Protein AF-A0A5K1AR58-F1 (afdb_monomer)

Solvent-accessible surface area (backbone atoms only — not comparable to full-atom values): 3890 Å² total; per-resid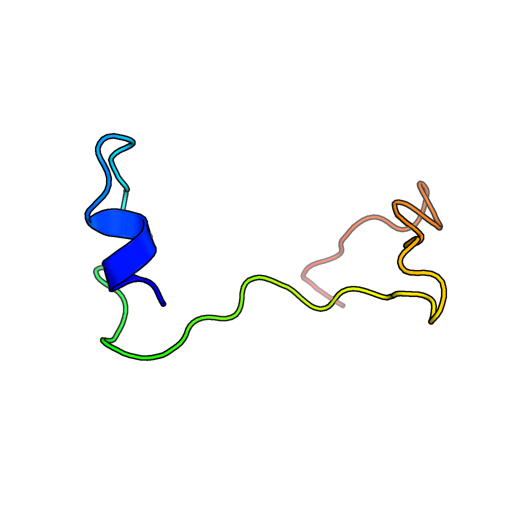ue (Å²): 87,59,66,76,60,44,75,41,96,83,55,72,79,69,58,96,91,42,81,76,74,100,53,83,61,89,87,80,86,78,70,70,46,98,87,74,52,61,78,73,80,92,53,86,83,68,69,92,62,94,88,115

Structure (mmCIF, N/CA/C/O backbone):
data_AF-A0A5K1AR58-F1
#
_entry.id   AF-A0A5K1AR58-F1
#
loop_
_atom_site.group_PDB
_atom_site.id
_atom_site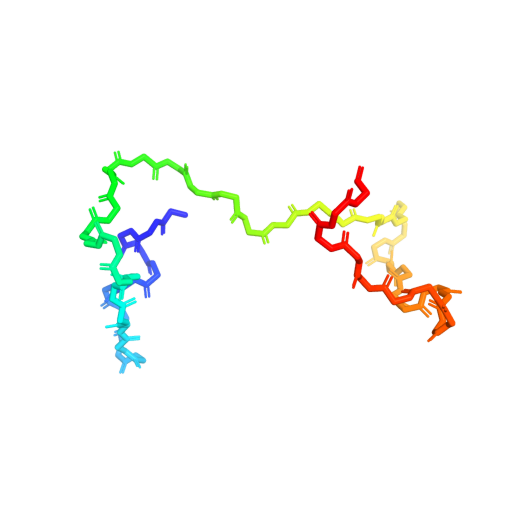.type_symbol
_atom_site.label_atom_id
_atom_site.label_alt_id
_atom_site.label_comp_id
_atom_site.label_asym_id
_atom_site.label_entity_id
_atom_site.label_seq_id
_atom_site.pdbx_PDB_ins_code
_atom_site.Cartn_x
_atom_site.Cartn_y
_atom_site.Cartn_z
_atom_site.occupancy
_atom_site.B_iso_or_equiv
_atom_site.auth_seq_id
_atom_site.auth_comp_id
_atom_site.auth_asym_id
_atom_site.auth_atom_id
_atom_site.pdbx_PDB_model_num
ATOM 1 N N . TRP A 1 1 ? -8.203 -0.682 1.348 1.00 96.94 1 TRP A N 1
ATOM 2 C CA . TRP A 1 1 ? -9.346 -0.289 2.194 1.00 96.94 1 TRP A CA 1
ATOM 3 C C . TRP A 1 1 ? -8.981 -0.493 3.662 1.00 96.94 1 TRP A C 1
ATOM 5 O O . TRP A 1 1 ? -8.723 -1.637 4.035 1.00 96.94 1 TRP A O 1
ATOM 15 N N . PRO A 1 2 ? -8.918 0.570 4.486 1.00 96.62 2 PRO A N 1
ATOM 16 C CA . PRO A 1 2 ? -8.486 0.473 5.885 1.00 96.62 2 PRO A CA 1
ATOM 17 C C . PRO A 1 2 ? -9.337 -0.474 6.742 1.00 96.62 2 PRO A C 1
ATOM 19 O O . PRO A 1 2 ? -8.795 -1.184 7.583 1.00 96.62 2 PRO A O 1
ATOM 22 N N . GLY A 1 3 ? -10.652 -0.544 6.496 1.00 95.50 3 GLY A N 1
ATOM 23 C CA . GLY A 1 3 ? -11.549 -1.436 7.240 1.00 95.50 3 GLY A CA 1
ATOM 24 C C . GLY A 1 3 ? -11.166 -2.913 7.106 1.00 95.50 3 GLY A C 1
ATOM 25 O O . GLY A 1 3 ? -10.975 -3.585 8.112 1.00 95.50 3 GLY A O 1
ATOM 26 N N . SER A 1 4 ? -10.949 -3.391 5.876 1.00 96.62 4 SER A N 1
ATOM 27 C CA . SER A 1 4 ? -10.546 -4.785 5.611 1.00 96.62 4 SER A CA 1
ATOM 28 C C . SER A 1 4 ? -9.123 -5.098 6.067 1.00 96.62 4 SER A C 1
ATOM 30 O O . SER A 1 4 ? -8.790 -6.256 6.275 1.00 96.62 4 SER A O 1
ATOM 32 N N . TYR A 1 5 ? -8.261 -4.088 6.205 1.00 96.88 5 TYR A N 1
ATOM 33 C CA . TYR A 1 5 ? -6.938 -4.288 6.796 1.00 96.88 5 TYR A CA 1
ATOM 34 C C . TYR A 1 5 ? -7.047 -4.519 8.313 1.00 96.88 5 TYR A C 1
ATOM 36 O O . TYR A 1 5 ? -6.395 -5.405 8.869 1.00 96.88 5 TYR A O 1
ATOM 44 N N . CYS A 1 6 ? -7.903 -3.737 8.975 1.00 96.75 6 CYS A N 1
ATOM 45 C CA . CYS A 1 6 ? -8.043 -3.711 10.427 1.00 96.75 6 CYS A CA 1
ATOM 46 C C . CYS A 1 6 ? -8.975 -4.777 11.026 1.00 96.75 6 CYS A C 1
ATOM 48 O O . CYS A 1 6 ? -8.861 -5.027 12.223 1.00 96.75 6 CYS A O 1
ATOM 50 N N . ASP A 1 7 ? -9.872 -5.407 10.258 1.00 96.00 7 ASP A N 1
ATOM 51 C CA . ASP A 1 7 ? -10.788 -6.439 10.796 1.00 96.00 7 ASP A CA 1
ATOM 52 C C . ASP A 1 7 ? -10.155 -7.835 10.955 1.00 96.00 7 ASP A C 1
ATOM 54 O O . ASP A 1 7 ? -10.784 -8.773 11.447 1.00 96.00 7 ASP A O 1
ATOM 58 N N . THR A 1 8 ? -8.886 -7.978 10.567 1.00 96.44 8 THR A N 1
ATOM 59 C CA . THR A 1 8 ? -8.188 -9.261 10.595 1.00 96.44 8 THR A CA 1
ATOM 60 C C . THR A 1 8 ? -7.665 -9.609 11.992 1.00 96.44 8 THR A C 1
ATOM 62 O O . THR A 1 8 ? -7.427 -8.752 12.844 1.00 96.44 8 THR A O 1
ATOM 65 N N . ARG A 1 9 ? -7.345 -10.892 12.212 1.00 96.94 9 ARG A N 1
ATOM 66 C CA . ARG A 1 9 ? -6.698 -11.361 13.455 1.00 96.94 9 ARG A CA 1
ATOM 67 C C . ARG A 1 9 ? -5.292 -10.794 13.687 1.00 96.94 9 ARG A C 1
ATOM 69 O O . ARG A 1 9 ? -4.736 -11.015 14.757 1.00 96.94 9 ARG A O 1
ATOM 76 N N . ARG A 1 10 ? -4.696 -10.106 12.703 1.00 95.19 10 ARG A N 1
ATOM 77 C CA . ARG A 1 10 ? -3.368 -9.490 12.856 1.00 95.19 10 ARG A CA 1
ATOM 78 C C . ARG A 1 10 ? -3.400 -8.259 13.766 1.00 95.19 10 ARG A C 1
ATOM 80 O O . ARG A 1 10 ? -2.352 -7.869 14.268 1.00 95.19 10 ARG A O 1
ATOM 87 N N . GLY A 1 11 ? -4.584 -7.684 13.997 1.00 91.81 11 GLY A N 1
ATOM 88 C CA . GLY A 1 11 ? -4.726 -6.402 14.675 1.00 91.81 11 GLY A CA 1
ATOM 89 C C . GLY A 1 11 ? -4.183 -5.246 13.831 1.00 91.81 11 GLY A C 1
ATOM 90 O O . GLY A 1 11 ? -3.467 -5.435 12.846 1.00 91.81 11 GLY A O 1
ATOM 91 N N . CYS A 1 12 ? -4.541 -4.021 14.205 1.00 96.25 12 CYS A N 1
ATOM 92 C CA . CYS A 1 12 ? -4.013 -2.817 13.578 1.00 96.25 12 CYS A CA 1
ATOM 93 C C . CYS A 1 12 ? -3.931 -1.674 14.594 1.00 96.25 12 CYS A C 1
ATOM 95 O O . CYS A 1 12 ? -4.646 -1.663 15.597 1.00 96.25 12 CYS A O 1
ATOM 97 N N . CYS A 1 13 ? -3.079 -0.694 14.302 1.00 97.38 13 CYS A N 1
ATOM 98 C CA . CYS A 1 13 ? -2.968 0.541 15.067 1.00 97.38 13 CYS A CA 1
ATOM 99 C C . CYS A 1 13 ? -3.350 1.721 14.177 1.00 97.38 13 CYS A C 1
ATOM 101 O O . CYS A 1 13 ? -2.952 1.777 13.012 1.00 97.38 13 CYS A O 1
ATOM 103 N N . TYR A 1 14 ? -4.085 2.684 14.730 1.00 97.00 14 TYR A N 1
ATOM 104 C CA . TYR A 1 14 ? -4.313 3.945 14.035 1.00 97.00 14 TYR A CA 1
ATOM 105 C C . TYR A 1 14 ? -3.065 4.838 14.084 1.00 97.00 14 TYR A C 1
ATOM 107 O O . TYR A 1 14 ? -2.284 4.755 15.039 1.00 97.00 14 TYR A O 1
ATOM 115 N N . PRO A 1 15 ? -2.875 5.717 13.084 1.00 97.56 15 PRO A N 1
ATOM 116 C CA . PRO A 1 15 ? -1.857 6.758 13.138 1.00 97.56 15 PRO A CA 1
ATOM 117 C C . PRO A 1 15 ? -2.027 7.675 14.356 1.00 97.56 15 PRO A C 1
ATOM 119 O O . PRO A 1 15 ? -3.114 7.804 14.922 1.00 97.56 15 PRO A O 1
ATOM 122 N N . ARG 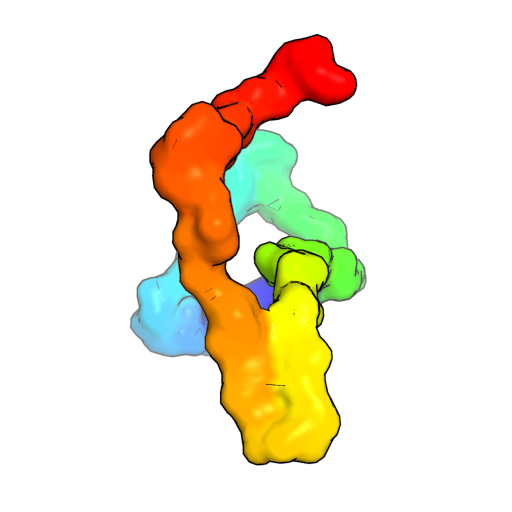A 1 16 ? -0.964 8.407 14.712 1.00 98.00 16 ARG A N 1
ATOM 123 C CA . ARG A 1 16 ? -1.006 9.406 15.801 1.00 98.00 16 ARG A CA 1
ATOM 124 C C . ARG A 1 16 ? -1.995 10.548 15.539 1.00 98.00 16 ARG A C 1
ATOM 126 O O . ARG A 1 16 ? -2.400 11.220 16.478 1.00 98.00 16 ARG A O 1
ATOM 133 N N . THR A 1 17 ? -2.379 10.753 14.282 1.00 97.81 17 THR A N 1
ATOM 134 C CA . THR A 1 17 ? -3.390 11.727 13.851 1.00 97.81 17 THR A CA 1
ATOM 135 C C . THR A 1 17 ? -4.830 11.239 14.054 1.00 97.81 17 THR A C 1
ATOM 137 O O . THR A 1 17 ? -5.761 12.002 13.821 1.00 97.81 17 THR A O 1
ATOM 140 N N . GLY A 1 18 ? -5.028 10.000 14.521 1.00 97.44 18 GLY A N 1
ATOM 141 C CA . GLY A 1 18 ? -6.335 9.433 14.845 1.00 97.44 18 GLY A CA 1
ATOM 142 C C . GLY A 1 18 ? -6.849 8.428 13.813 1.00 97.44 18 GLY A C 1
ATOM 143 O O . GLY A 1 18 ? -6.125 7.976 12.924 1.00 97.44 18 GLY A O 1
ATOM 144 N N . LYS A 1 19 ? -8.121 8.039 13.967 1.00 97.12 19 LYS A N 1
ATOM 145 C CA . LYS A 1 19 ? -8.787 7.083 13.075 1.00 97.12 19 LYS A CA 1
ATOM 146 C C . LYS A 1 19 ? -8.893 7.678 11.658 1.00 97.12 19 LYS A C 1
ATOM 148 O O . LYS A 1 19 ? -9.442 8.771 11.526 1.00 97.12 19 LYS A O 1
ATOM 153 N N . PRO A 1 20 ? -8.432 6.972 10.609 1.00 96.50 20 PRO A N 1
ATOM 154 C CA . PRO A 1 20 ? -8.585 7.428 9.230 1.00 96.50 20 PRO A CA 1
ATOM 155 C C . PRO A 1 20 ? -10.055 7.595 8.825 1.00 96.50 20 PRO A C 1
ATOM 157 O O . PRO A 1 20 ? -10.941 6.935 9.378 1.00 96.50 20 PRO A O 1
ATOM 160 N N . ALA A 1 21 ? -10.306 8.432 7.817 1.00 97.56 21 ALA A N 1
ATOM 161 C CA . ALA A 1 21 ? -11.612 8.502 7.172 1.00 97.56 21 ALA A CA 1
ATOM 162 C C . ALA A 1 21 ? -12.007 7.131 6.592 1.00 97.56 21 ALA A C 1
ATOM 164 O O . ALA A 1 21 ? -11.149 6.318 6.237 1.00 97.56 21 ALA A O 1
ATOM 165 N N . ALA A 1 22 ? -13.312 6.871 6.495 1.00 97.00 22 ALA A N 1
ATOM 166 C CA . ALA A 1 22 ? -13.848 5.659 5.879 1.00 97.00 22 ALA A CA 1
ATOM 167 C C . ALA A 1 22 ? -13.801 5.766 4.344 1.00 97.00 22 ALA A C 1
ATOM 169 O O . ALA A 1 22 ? -14.835 5.780 3.684 1.00 97.00 22 ALA A O 1
ATOM 170 N N . ASP A 1 23 ? -12.588 5.872 3.806 1.00 98.25 23 ASP A N 1
ATOM 171 C CA . ASP A 1 23 ? -12.296 6.001 2.381 1.00 98.25 23 ASP A CA 1
ATOM 172 C C . ASP A 1 23 ? -11.075 5.137 1.998 1.00 98.25 23 ASP A C 1
ATOM 174 O O . ASP A 1 23 ? -10.381 4.573 2.858 1.00 98.25 23 ASP A O 1
ATOM 178 N N . PHE A 1 24 ? -10.811 4.982 0.702 1.00 98.00 24 PHE A N 1
ATOM 179 C CA . PHE A 1 24 ? -9.627 4.295 0.206 1.00 98.00 24 PHE A CA 1
ATOM 180 C C . PHE A 1 24 ? -8.347 5.034 0.605 1.00 98.00 24 PHE A C 1
ATOM 182 O O . PHE A 1 24 ? -8.235 6.252 0.525 1.00 98.00 24 PHE A O 1
ATOM 189 N N . SER A 1 25 ? -7.346 4.257 1.016 1.00 97.25 25 SER A N 1
ATOM 190 C CA . SER A 1 25 ? -6.013 4.740 1.355 1.00 97.25 25 SER A CA 1
ATOM 191 C C . SER A 1 25 ? -4.997 4.246 0.333 1.00 97.25 25 SER A C 1
ATOM 193 O O . SER A 1 25 ? -5.093 3.113 -0.149 1.00 97.25 25 SER A O 1
ATOM 195 N N . ILE A 1 26 ? -3.988 5.068 0.062 1.00 98.31 26 ILE A N 1
ATOM 196 C CA . ILE A 1 26 ? -2.849 4.696 -0.779 1.00 98.31 26 ILE A CA 1
ATOM 197 C C . ILE A 1 26 ? -2.014 3.642 -0.038 1.00 98.31 26 ILE A C 1
ATOM 199 O O . ILE A 1 26 ? -1.662 3.836 1.124 1.00 98.31 26 ILE A O 1
ATOM 203 N N . HIS A 1 27 ? -1.711 2.525 -0.705 1.00 98.00 27 HIS A N 1
ATOM 204 C CA . HIS A 1 27 ? -0.710 1.555 -0.241 1.00 98.00 27 HIS A CA 1
ATOM 205 C C . HIS A 1 27 ? 0.639 1.856 -0.902 1.00 98.00 27 HIS A C 1
ATOM 207 O O . HIS A 1 27 ? 1.645 2.010 -0.218 1.00 98.00 27 HIS A O 1
ATOM 213 N N . GLY A 1 28 ? 0.65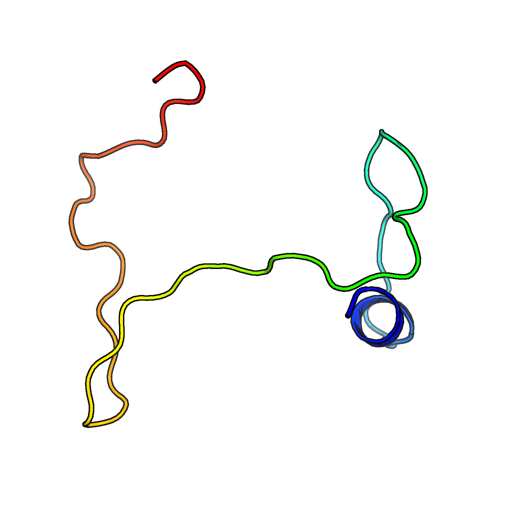5 2.011 -2.224 1.00 97.88 28 GLY A N 1
ATOM 214 C CA . GLY A 1 28 ? 1.861 2.365 -2.956 1.00 97.88 28 GLY A CA 1
ATOM 215 C C . GLY A 1 28 ? 1.595 2.590 -4.435 1.00 97.88 28 GLY A C 1
ATOM 216 O O . GLY A 1 28 ? 0.486 2.370 -4.925 1.00 97.88 28 GLY A O 1
ATOM 217 N N . LEU A 1 29 ? 2.645 3.029 -5.120 1.00 98.25 29 LEU A N 1
ATOM 218 C CA . LEU A 1 29 ? 2.750 3.083 -6.570 1.00 98.25 29 LEU A CA 1
ATOM 219 C C . LEU A 1 29 ? 3.924 2.183 -6.958 1.00 98.25 29 LEU A C 1
ATOM 221 O O . LEU A 1 29 ? 5.045 2.417 -6.508 1.00 98.25 29 LEU A O 1
ATOM 225 N N . TRP A 1 30 ? 3.664 1.142 -7.745 1.00 98.31 30 TRP A N 1
ATOM 226 C CA . TRP A 1 30 ? 4.650 0.101 -8.037 1.00 98.31 30 TRP A CA 1
ATOM 227 C C . TRP A 1 30 ? 4.886 -0.014 -9.544 1.00 98.31 30 TRP A C 1
ATOM 229 O O . TRP A 1 30 ? 3.931 -0.290 -10.275 1.00 98.31 30 TRP A O 1
ATOM 239 N N . PRO A 1 31 ? 6.131 0.171 -10.023 1.00 98.31 31 PRO A N 1
ATOM 240 C CA . PRO A 1 31 ? 6.511 -0.228 -11.372 1.00 98.31 31 PRO A CA 1
ATOM 241 C C . PRO A 1 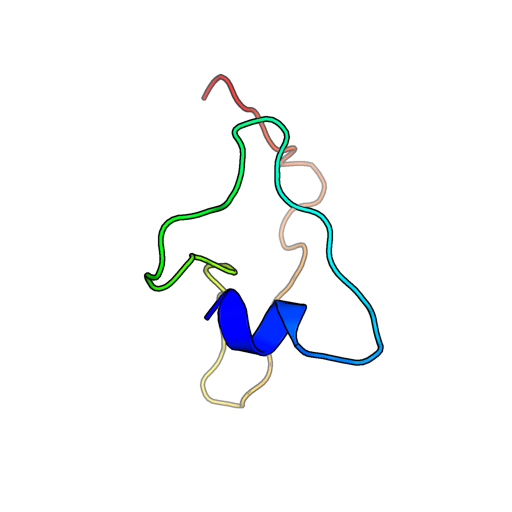31 ? 6.312 -1.735 -11.550 1.00 98.31 31 PRO A C 1
ATOM 243 O O . PRO A 1 31 ? 6.583 -2.510 -10.634 1.00 98.31 31 PRO A O 1
ATOM 246 N N . ASN A 1 32 ? 5.838 -2.150 -12.719 1.00 98.62 32 ASN A N 1
ATOM 247 C CA . ASN A 1 32 ? 5.552 -3.548 -13.017 1.00 98.62 32 ASN A CA 1
ATOM 248 C C . ASN A 1 32 ? 5.765 -3.814 -14.512 1.00 98.62 32 ASN A C 1
ATOM 250 O O . ASN A 1 32 ? 5.645 -2.884 -15.316 1.00 98.62 32 ASN A O 1
ATOM 254 N N . TYR A 1 33 ? 6.088 -5.052 -14.868 1.00 98.50 33 TYR A N 1
ATOM 255 C CA . TYR A 1 33 ? 6.217 -5.491 -16.255 1.00 98.50 33 TYR A CA 1
ATOM 256 C C . TYR A 1 33 ? 4.997 -6.323 -16.672 1.00 98.50 33 TYR A C 1
ATOM 258 O O . TYR A 1 33 ? 4.320 -6.930 -15.842 1.00 98.50 33 TYR A O 1
ATOM 266 N N . ASP A 1 34 ? 4.732 -6.391 -17.979 1.00 98.69 34 ASP A N 1
ATOM 267 C CA . ASP A 1 34 ? 3.594 -7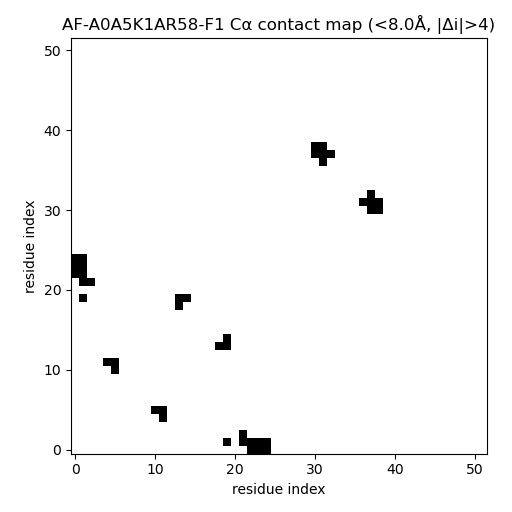.148 -18.527 1.00 98.69 34 ASP A CA 1
ATOM 268 C C . ASP A 1 34 ? 3.731 -8.670 -18.326 1.00 98.69 34 ASP A C 1
ATOM 270 O O . ASP A 1 34 ? 2.742 -9.398 -18.400 1.00 98.69 34 ASP A O 1
ATOM 274 N N . ASP A 1 35 ? 4.941 -9.164 -18.037 1.00 98.19 35 ASP A N 1
ATOM 275 C CA . ASP A 1 35 ? 5.199 -10.573 -17.711 1.00 98.19 35 ASP A CA 1
ATOM 276 C C . ASP A 1 35 ? 4.879 -10.935 -16.246 1.00 98.19 35 ASP A C 1
ATOM 278 O O . ASP A 1 35 ? 5.018 -12.092 -15.842 1.00 98.19 35 ASP A O 1
ATOM 282 N N . GLY A 1 36 ? 4.432 -9.957 -15.450 1.00 97.94 36 GLY A N 1
ATOM 283 C CA . GLY A 1 36 ? 4.087 -10.104 -14.037 1.00 97.94 36 GLY A CA 1
ATOM 284 C C . GLY A 1 36 ? 5.278 -10.053 -13.078 1.00 97.94 36 GLY A C 1
ATOM 285 O O . GLY A 1 36 ? 5.073 -10.078 -11.860 1.00 97.94 36 GLY A O 1
ATOM 286 N N . SER A 1 37 ? 6.509 -9.968 -13.586 1.00 98.44 37 SER A N 1
ATOM 287 C CA . SER A 1 37 ? 7.669 -9.615 -12.771 1.00 98.44 37 SER A CA 1
ATOM 288 C C . SER A 1 37 ? 7.686 -8.108 -12.500 1.00 98.44 37 SER A C 1
ATOM 290 O O . SER A 1 37 ? 7.118 -7.313 -13.244 1.00 98.44 37 SER A O 1
ATOM 292 N N . TYR A 1 38 ? 8.348 -7.686 -11.426 1.00 98.19 38 TYR A N 1
ATOM 293 C CA . TYR A 1 38 ? 8.45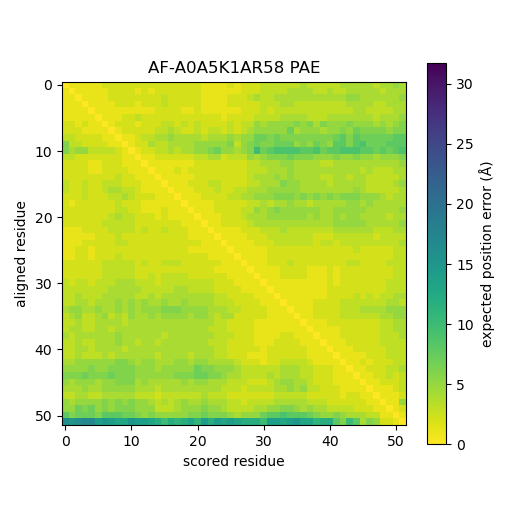1 -6.272 -11.079 1.00 98.19 38 TYR A CA 1
ATOM 294 C C . TYR A 1 38 ? 9.860 -5.934 -10.595 1.00 98.19 38 TYR A C 1
ATOM 296 O O . TYR A 1 38 ? 10.486 -6.738 -9.894 1.00 98.19 38 TYR A O 1
ATOM 304 N N . PRO A 1 39 ? 10.381 -4.745 -10.934 1.00 98.06 39 PRO A N 1
ATOM 305 C CA . PRO A 1 39 ? 11.639 -4.285 -10.383 1.00 98.06 39 PRO A CA 1
ATOM 306 C C . PRO A 1 39 ? 11.418 -3.709 -8.976 1.00 98.06 39 PRO A C 1
ATOM 308 O O . PRO A 1 39 ? 10.411 -3.059 -8.693 1.00 98.06 39 PRO A O 1
ATOM 311 N N . SER A 1 40 ? 12.390 -3.904 -8.088 1.00 97.75 40 SER A N 1
ATOM 312 C CA . SER A 1 40 ? 12.420 -3.298 -6.753 1.00 97.75 40 SER A CA 1
ATOM 313 C C . SER A 1 40 ? 13.834 -2.822 -6.416 1.00 97.75 40 SER A C 1
ATOM 315 O O . SER A 1 40 ? 14.811 -3.369 -6.923 1.00 97.75 40 SER A O 1
ATOM 317 N N . ASP A 1 41 ? 13.951 -1.789 -5.575 1.00 97.00 41 ASP A N 1
ATOM 318 C CA . ASP A 1 41 ? 15.236 -1.237 -5.109 1.00 97.00 41 ASP A CA 1
ATOM 319 C C . ASP A 1 41 ? 16.221 -0.840 -6.231 1.00 97.00 41 ASP A C 1
ATOM 321 O O . ASP A 1 41 ? 17.429 -1.065 -6.132 1.00 97.00 41 ASP A O 1
ATOM 325 N N . CYS A 1 42 ? 15.712 -0.217 -7.304 1.00 97.75 42 CYS A N 1
ATOM 326 C CA . CYS A 1 42 ? 16.484 0.105 -8.515 1.00 97.75 42 CYS A CA 1
ATOM 327 C C . CYS A 1 42 ? 17.712 1.002 -8.265 1.00 97.75 42 CYS A C 1
ATOM 329 O O . CYS A 1 42 ? 18.674 0.953 -9.028 1.00 97.75 42 CYS A O 1
ATOM 331 N N . ASN A 1 43 ? 17.693 1.827 -7.211 1.00 97.69 43 ASN A N 1
ATOM 332 C CA . ASN A 1 43 ? 18.828 2.657 -6.819 1.00 97.69 43 ASN A CA 1
ATOM 333 C C . ASN A 1 43 ? 18.964 2.743 -5.291 1.00 97.69 43 ASN A C 1
ATOM 335 O O . ASN A 1 43 ? 18.274 3.521 -4.639 1.00 97.69 43 ASN A O 1
ATOM 339 N N . ARG A 1 44 ? 19.921 1.997 -4.727 1.00 96.94 44 ARG A N 1
ATOM 340 C CA . ARG A 1 44 ? 20.186 1.959 -3.275 1.00 96.94 44 ARG A CA 1
ATOM 341 C C . ARG A 1 44 ? 20.828 3.228 -2.704 1.00 96.94 44 ARG A C 1
ATOM 343 O O . ARG A 1 44 ? 20.872 3.370 -1.489 1.00 96.94 44 ARG A O 1
ATOM 350 N N . HIS A 1 45 ? 21.325 4.123 -3.556 1.00 97.44 45 HIS A N 1
ATOM 351 C CA . HIS A 1 45 ? 21.923 5.395 -3.137 1.00 97.44 45 HIS A CA 1
ATOM 352 C C . HIS A 1 45 ? 20.910 6.550 -3.154 1.00 97.44 45 HIS A C 1
ATOM 354 O O . HIS A 1 45 ? 21.210 7.639 -2.672 1.00 97.44 45 HIS A O 1
ATOM 360 N N . SER A 1 46 ? 19.714 6.331 -3.709 1.00 96.44 46 SER A N 1
ATOM 361 C CA . SER A 1 46 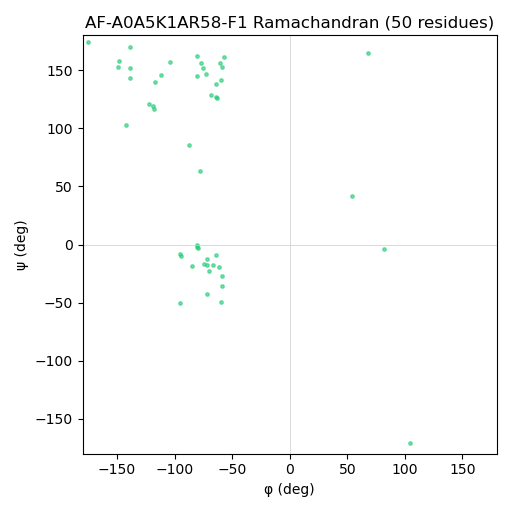? 18.624 7.305 -3.688 1.00 96.44 46 SER A CA 1
ATOM 362 C C . SER A 1 46 ? 17.815 7.117 -2.408 1.00 96.44 46 SER A C 1
ATOM 364 O O . SER A 1 46 ? 16.846 6.362 -2.355 1.00 96.44 46 SER A O 1
ATOM 366 N N . HIS A 1 47 ? 18.270 7.762 -1.339 1.00 96.56 47 HIS A N 1
ATOM 367 C CA . HIS A 1 47 ? 17.558 7.760 -0.066 1.00 96.56 47 HIS A CA 1
ATOM 368 C C . HIS A 1 47 ? 16.306 8.640 -0.138 1.00 96.56 47 HIS A C 1
ATOM 370 O O . HIS A 1 47 ? 16.303 9.669 -0.808 1.00 96.56 47 HIS A O 1
ATOM 376 N N . PHE A 1 48 ? 15.255 8.252 0.590 1.00 96.06 48 PHE A N 1
ATOM 377 C CA . PHE A 1 48 ? 14.063 9.085 0.734 1.00 96.06 48 PHE A CA 1
ATOM 378 C C . PHE A 1 48 ? 14.411 10.395 1.451 1.00 96.06 48 PHE A C 1
ATOM 380 O O . PHE A 1 48 ? 14.952 10.377 2.559 1.00 96.06 48 PHE A O 1
ATOM 387 N N . ASN A 1 49 ? 14.065 11.516 0.824 1.00 96.62 49 ASN A N 1
ATOM 388 C CA . ASN A 1 49 ? 14.230 12.855 1.366 1.00 96.62 49 ASN A CA 1
ATOM 389 C C . ASN A 1 49 ? 12.849 13.500 1.510 1.00 96.62 49 ASN A C 1
ATOM 391 O O . ASN A 1 49 ? 12.156 13.704 0.524 1.00 96.62 49 ASN A O 1
ATOM 395 N N . ILE A 1 50 ? 12.443 13.802 2.744 1.00 96.00 50 ILE A N 1
ATOM 396 C CA . ILE A 1 50 ? 11.122 14.384 3.032 1.00 96.00 50 ILE A CA 1
ATOM 397 C C . ILE A 1 50 ? 11.021 15.871 2.654 1.00 96.00 50 ILE A C 1
ATOM 399 O O . ILE A 1 50 ? 9.919 16.410 2.603 1.00 96.00 50 ILE A O 1
ATOM 403 N N . SER A 1 51 ? 12.159 16.541 2.454 1.00 96.38 51 SER A N 1
ATOM 404 C CA . SER A 1 51 ? 12.228 17.982 2.177 1.00 96.38 51 SER A CA 1
ATOM 405 C C . SER A 1 51 ? 12.300 18.319 0.688 1.00 96.38 51 SER A C 1
ATOM 407 O O . SER A 1 51 ? 12.282 19.500 0.347 1.00 96.38 51 SER A O 1
ATOM 409 N N . GLU A 1 52 ? 12.466 17.310 -0.165 1.00 80.12 52 GLU A N 1
ATOM 410 C CA . GLU A 1 52 ? 12.448 17.439 -1.627 1.00 80.12 52 GLU A CA 1
ATOM 411 C C . GLU A 1 52 ? 11.009 17.339 -2.142 1.00 80.12 52 GLU A C 1
ATOM 413 O O . GLU A 1 52 ? 10.633 18.185 -2.983 1.00 80.12 52 GLU A O 1
#

Mean predicted aligned error: 3.16 Å

InterPro domains:
  IPR001568 Ribonuclease T2-like [PF00445] (1-51)
  IPR001568 Ribonuclease T2-like [PTHR11240] (1-52)
  IPR018188 Ribonuclease T2, His active site 1 [PS00530] (24-31)
  IPR036430 Ribonuclease T2-like superfamily [G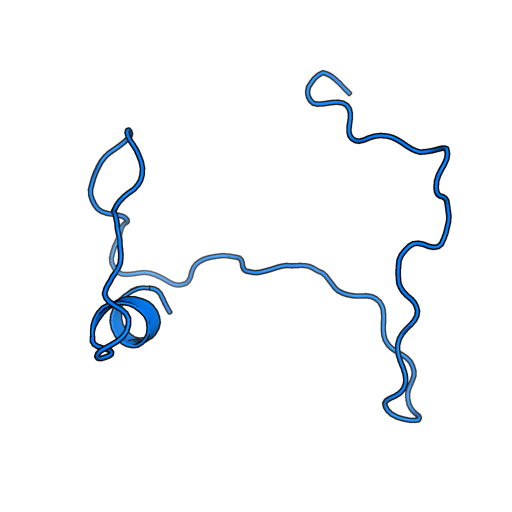3DSA:3.90.730.10] (1-52)
  IPR036430 Ribonuclease T2-like superfamily [SSF55895] (1-50)

Foldseek 3Di:
DVVVVQVDPVHDDDPPVDDDDPDDDDPDDFAADPVGDGDDCPDVVDDDDPVD

Radius of gyration: 15.85 Å; Cα contacts (8 Å, |Δi|>4): 21; chains: 1; bounding box: 36×29×34 Å

Organism: NCBI:txid210225

Sequence (52 aa):
WPGSYCDTRRGCCYPRTGKPAADFSIHGLWPNYDDGSYPSDCNRHSHFNISE

Secondary structure (DSSP, 8-state):
-HHHHHTSTT-----TT-SPPSS----------TTS-----S-TT----TT-

pLDDT: mean 96.87, std 2.6, range [80.12, 98.69]